Protein AF-A0AAE4WFU1-F1 (afdb_monomer_lite)

Radius of gyration: 36.92 Å; chains: 1; bounding box: 72×52×77 Å

Secondary structure (DSSP, 8-state):
-HHHHHHHHHHHHHHHHHHHHHHHHHHHHHHHHHHHHHHHHHHHH-PPP----------TTTS---EEEE-SS-EEEE-

pLDDT: mean 84.04, std 14.09, range [55.19, 98.38]

Organism: Agrobacterium vitis (NCBI:txid373)

Structure (mmCIF, N/CA/C/O backbone):
data_AF-A0AAE4WFU1-F1
#
_entry.id   AF-A0AAE4WFU1-F1
#
loop_
_atom_site.group_PDB
_atom_site.id
_atom_site.type_symbol
_atom_site.label_atom_id
_atom_site.label_alt_id
_atom_site.label_comp_id
_atom_site.label_asym_id
_atom_site.label_entity_id
_atom_site.label_seq_id
_atom_site.pdbx_PDB_ins_code
_atom_site.Cartn_x
_atom_site.Cartn_y
_atom_site.Cartn_z
_atom_site.occupancy
_atom_site.B_iso_or_equiv
_atom_site.auth_seq_id
_atom_site.auth_comp_id
_atom_site.auth_asym_id
_atom_site.auth_atom_id
_atom_site.pdbx_PDB_model_num
ATOM 1 N N . MET A 1 1 ? 24.639 10.935 -40.615 1.00 62.19 1 MET A N 1
ATOM 2 C CA . MET A 1 1 ? 23.742 11.638 -39.661 1.00 62.19 1 MET A CA 1
ATOM 3 C C . MET A 1 1 ? 22.553 10.801 -39.178 1.00 62.19 1 MET A C 1
ATOM 5 O O . MET A 1 1 ? 22.101 11.024 -38.064 1.00 62.19 1 MET A O 1
ATOM 9 N N . GLN A 1 2 ? 22.017 9.863 -39.970 1.00 72.12 2 GLN A N 1
ATOM 10 C CA . GLN A 1 2 ? 20.781 9.136 -39.631 1.00 72.12 2 GLN A CA 1
ATOM 11 C C . GLN A 1 2 ? 20.927 8.185 -38.426 1.00 72.12 2 GLN A C 1
ATOM 13 O O . GLN A 1 2 ? 20.061 8.172 -37.559 1.00 72.12 2 GLN A O 1
ATOM 18 N N . ASN A 1 3 ? 22.068 7.499 -38.297 1.00 79.69 3 ASN A N 1
ATOM 19 C CA . ASN A 1 3 ? 22.323 6.564 -37.190 1.00 79.69 3 ASN A CA 1
ATOM 20 C C . ASN A 1 3 ? 22.455 7.274 -35.829 1.00 79.69 3 ASN A C 1
ATOM 22 O O . ASN A 1 3 ? 21.906 6.801 -34.842 1.00 79.69 3 ASN A O 1
ATOM 26 N N . LEU A 1 4 ? 23.107 8.447 -35.778 1.00 84.75 4 LEU A N 1
ATOM 27 C CA . LEU A 1 4 ? 23.182 9.256 -34.550 1.00 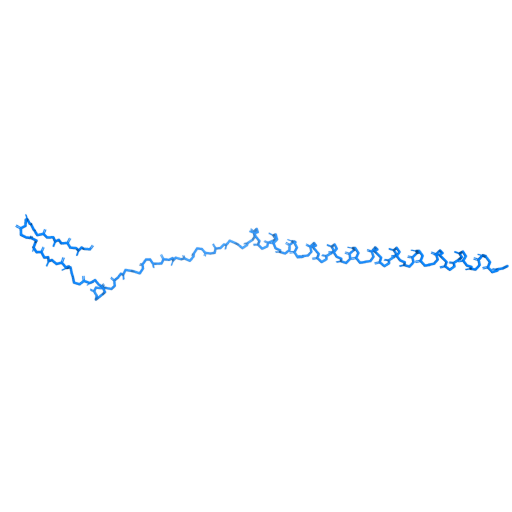84.75 4 LEU A CA 1
ATOM 28 C C . LEU A 1 4 ? 21.808 9.799 -34.138 1.00 84.75 4 LEU A C 1
ATOM 30 O O . LEU A 1 4 ? 21.493 9.836 -32.954 1.00 84.75 4 LEU A O 1
ATOM 34 N N . ARG A 1 5 ? 20.972 10.193 -35.108 1.00 83.94 5 ARG A N 1
ATOM 35 C CA . ARG A 1 5 ? 19.596 10.640 -34.836 1.00 83.94 5 ARG A CA 1
ATOM 36 C C . ARG A 1 5 ? 18.734 9.496 -34.299 1.00 83.94 5 ARG A C 1
ATOM 38 O O . ARG A 1 5 ? 17.997 9.703 -33.343 1.00 83.94 5 ARG A O 1
ATOM 45 N N . ALA A 1 6 ? 18.865 8.297 -34.867 1.00 85.88 6 ALA A N 1
ATOM 46 C CA . ALA A 1 6 ? 18.168 7.104 -34.388 1.00 85.88 6 ALA A CA 1
ATOM 47 C C . ALA A 1 6 ? 18.595 6.716 -32.960 1.00 85.88 6 ALA A C 1
ATOM 49 O O . ALA A 1 6 ? 17.741 6.456 -32.118 1.00 85.88 6 ALA A O 1
ATOM 50 N N . LEU A 1 7 ? 19.899 6.760 -32.66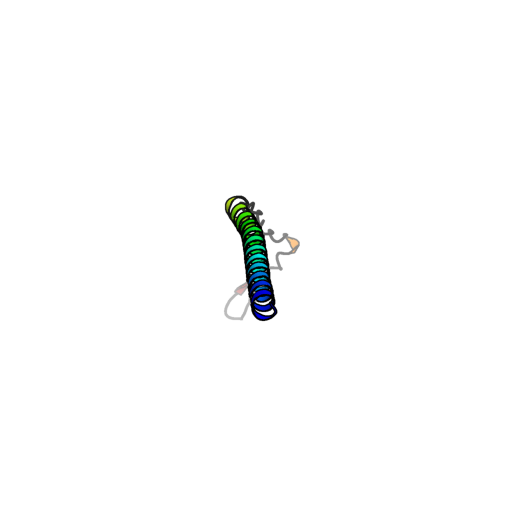2 1.00 87.00 7 LEU A N 1
ATOM 51 C CA . LEU A 1 7 ? 20.433 6.555 -31.310 1.00 87.00 7 LEU A CA 1
ATOM 52 C C . LEU A 1 7 ? 19.907 7.598 -30.314 1.00 87.00 7 LEU A C 1
ATOM 54 O O . LEU A 1 7 ? 19.505 7.238 -29.211 1.00 87.00 7 LEU A O 1
ATOM 58 N N . GLY A 1 8 ? 19.853 8.873 -30.709 1.00 89.25 8 GLY A N 1
ATOM 59 C CA . GLY A 1 8 ? 19.292 9.940 -29.876 1.00 89.25 8 GLY A CA 1
ATOM 60 C C . GLY A 1 8 ? 17.802 9.752 -29.578 1.00 89.25 8 GLY A C 1
ATOM 61 O O . GLY A 1 8 ? 17.379 9.920 -28.437 1.00 89.25 8 GLY A O 1
ATOM 62 N N . LEU A 1 9 ? 17.011 9.348 -30.578 1.00 91.75 9 LEU A N 1
ATOM 63 C CA . LEU A 1 9 ? 15.580 9.064 -30.414 1.00 91.75 9 LEU A CA 1
ATOM 64 C C . LEU A 1 9 ? 15.329 7.845 -29.520 1.00 91.75 9 LEU A C 1
ATOM 66 O O . LEU A 1 9 ? 14.448 7.894 -28.664 1.00 91.75 9 LEU A O 1
ATOM 70 N N . LEU A 1 10 ? 16.123 6.781 -29.670 1.00 93.50 10 LEU A N 1
ATOM 71 C CA . LEU A 1 10 ? 16.067 5.622 -28.776 1.00 93.50 10 LEU A CA 1
ATOM 72 C C . LEU A 1 10 ? 16.420 6.011 -27.337 1.00 93.50 10 LEU A C 1
ATOM 74 O O . LEU A 1 10 ? 15.694 5.644 -26.416 1.00 93.50 10 LEU A O 1
ATOM 78 N N . GLY A 1 11 ? 17.482 6.797 -27.143 1.00 93.69 11 GLY A N 1
ATOM 79 C CA . GLY A 1 11 ? 17.869 7.303 -25.825 1.00 93.69 11 GLY A CA 1
ATOM 80 C C . GLY A 1 11 ? 16.766 8.139 -25.172 1.00 93.69 11 GLY A C 1
ATOM 81 O O . GLY A 1 11 ? 16.410 7.895 -24.021 1.00 93.69 11 GLY A O 1
ATOM 82 N N . LEU A 1 12 ? 16.160 9.066 -25.922 1.00 95.25 12 LEU A N 1
ATOM 83 C CA . LEU A 1 12 ? 15.010 9.849 -25.456 1.00 95.25 12 LEU A CA 1
ATOM 84 C C . LEU A 1 12 ? 13.809 8.968 -25.100 1.00 95.25 12 LEU A C 1
ATOM 86 O O . LEU A 1 12 ? 13.168 9.206 -24.079 1.00 95.25 12 LEU A O 1
ATOM 90 N N . GLY A 1 13 ? 13.525 7.940 -25.903 1.00 95.25 13 GLY A N 1
ATOM 91 C CA . GLY A 1 13 ? 12.458 6.981 -25.625 1.00 95.25 13 GLY A CA 1
ATOM 92 C C . GLY A 1 13 ? 12.682 6.232 -24.312 1.00 95.25 13 GLY A C 1
ATOM 93 O O . GLY A 1 13 ? 11.773 6.153 -23.488 1.00 95.25 13 GLY A O 1
ATOM 94 N N . VAL A 1 14 ? 13.904 5.749 -24.070 1.00 97.00 14 VAL A N 1
ATOM 95 C CA . VAL A 1 14 ? 14.258 5.074 -22.811 1.00 97.00 14 VAL A CA 1
ATOM 96 C C . VAL A 1 14 ? 14.107 6.022 -21.623 1.00 97.00 14 VAL A C 1
ATOM 98 O O . VAL A 1 14 ? 13.508 5.638 -20.624 1.00 97.00 14 VAL A O 1
ATOM 101 N N . ILE A 1 15 ? 14.591 7.262 -21.732 1.00 97.38 15 ILE A N 1
ATOM 102 C CA . ILE A 1 15 ? 14.466 8.269 -20.666 1.00 97.38 15 ILE A CA 1
ATOM 103 C C . ILE A 1 15 ? 12.994 8.589 -20.380 1.00 97.38 15 ILE A C 1
ATOM 105 O O . ILE A 1 15 ? 12.591 8.673 -19.222 1.00 97.38 15 ILE A O 1
ATOM 109 N N . ALA A 1 16 ? 12.172 8.748 -21.417 1.00 97.25 16 ALA A N 1
ATOM 110 C CA . ALA A 1 16 ? 10.750 9.025 -21.248 1.00 97.25 16 ALA A CA 1
ATOM 111 C C . ALA A 1 16 ? 10.023 7.860 -20.556 1.00 97.25 16 ALA A C 1
ATOM 113 O O . ALA A 1 16 ? 9.224 8.083 -19.645 1.00 97.25 16 ALA A O 1
ATOM 114 N N . LEU A 1 17 ? 10.329 6.618 -20.942 1.00 97.62 17 LEU A N 1
ATOM 115 C CA . LEU A 1 17 ? 9.741 5.425 -20.332 1.00 97.62 17 LEU A CA 1
ATOM 116 C C . LEU A 1 17 ? 10.176 5.246 -18.876 1.00 97.62 17 LEU A C 1
ATOM 118 O O . LEU A 1 17 ? 9.336 4.961 -18.023 1.00 97.62 17 LEU A O 1
ATOM 122 N N . THR A 1 18 ? 11.459 5.443 -18.565 1.00 97.81 18 THR A N 1
ATOM 123 C CA . THR A 1 18 ? 11.940 5.360 -17.179 1.00 97.81 18 THR A CA 1
ATOM 124 C C . THR A 1 18 ? 11.346 6.470 -16.321 1.00 97.81 18 THR A C 1
ATOM 126 O O . THR A 1 18 ? 10.915 6.195 -15.202 1.00 97.81 18 THR A O 1
ATOM 129 N N . ALA A 1 19 ? 11.227 7.693 -16.844 1.00 98.00 19 ALA A N 1
ATOM 130 C CA . ALA A 1 19 ? 10.568 8.793 -16.147 1.00 98.00 19 ALA A CA 1
ATOM 131 C C . ALA A 1 19 ? 9.090 8.483 -15.859 1.00 98.00 19 ALA A C 1
ATOM 133 O O . ALA A 1 19 ? 8.633 8.664 -14.730 1.00 98.00 19 ALA A O 1
ATOM 134 N N . ALA A 1 20 ? 8.354 7.955 -16.842 1.00 98.00 20 ALA A N 1
ATOM 135 C CA . ALA A 1 20 ? 6.959 7.556 -16.664 1.00 98.00 20 ALA A CA 1
ATOM 136 C C . ALA A 1 20 ? 6.807 6.420 -15.637 1.00 98.00 20 ALA A C 1
ATOM 138 O O . ALA A 1 20 ? 5.907 6.460 -14.792 1.00 98.00 20 ALA A O 1
ATOM 139 N N . ALA A 1 21 ? 7.706 5.432 -15.665 1.00 97.88 21 ALA A N 1
ATOM 140 C CA . ALA A 1 21 ? 7.715 4.331 -14.707 1.00 97.88 21 ALA A CA 1
ATOM 141 C C . ALA A 1 21 ? 7.984 4.825 -13.277 1.00 97.88 21 ALA A C 1
ATOM 143 O O . ALA A 1 21 ? 7.241 4.478 -12.360 1.00 97.88 21 ALA A O 1
ATOM 144 N N . LEU A 1 22 ? 8.993 5.683 -13.090 1.00 98.31 22 LEU A N 1
ATOM 145 C CA . LEU A 1 22 ? 9.319 6.272 -11.788 1.00 98.31 22 LEU A CA 1
ATOM 146 C C . LEU A 1 22 ? 8.188 7.156 -11.260 1.00 98.31 22 LEU A C 1
ATOM 148 O O . LEU A 1 22 ? 7.861 7.084 -10.075 1.00 98.31 22 LEU A O 1
ATOM 152 N N . LEU A 1 23 ? 7.560 7.951 -12.129 1.00 97.81 23 LEU A N 1
ATOM 153 C CA . LEU A 1 23 ? 6.410 8.774 -11.763 1.00 97.81 23 LEU A CA 1
ATOM 154 C C . LEU A 1 23 ? 5.241 7.907 -11.286 1.00 97.81 23 LEU A C 1
ATOM 156 O O . LEU A 1 23 ? 4.675 8.161 -10.224 1.00 97.81 23 LEU A O 1
ATOM 160 N N . THR A 1 24 ? 4.910 6.861 -12.044 1.00 97.44 24 THR A N 1
ATOM 161 C CA . THR A 1 24 ? 3.816 5.938 -11.709 1.00 97.44 24 THR A CA 1
ATOM 162 C C . THR A 1 24 ? 4.096 5.212 -10.397 1.00 97.44 24 THR A C 1
ATOM 164 O O . THR A 1 24 ? 3.225 5.128 -9.528 1.00 97.44 24 THR A O 1
ATOM 167 N N . PHE A 1 25 ? 5.327 4.730 -10.221 1.00 98.00 25 PHE A N 1
ATOM 168 C CA . PHE A 1 25 ? 5.765 4.079 -8.993 1.00 98.00 25 PHE A CA 1
ATOM 169 C C . PHE A 1 25 ? 5.662 5.022 -7.788 1.00 98.00 25 PHE A C 1
ATOM 171 O O . PHE A 1 25 ? 5.054 4.661 -6.784 1.00 98.00 25 PHE A O 1
ATOM 178 N N . SER A 1 26 ? 6.180 6.248 -7.910 1.00 98.12 26 SER A N 1
ATOM 179 C CA . SER A 1 26 ? 6.115 7.277 -6.866 1.00 98.12 26 SER A CA 1
ATOM 180 C C . SER A 1 26 ? 4.672 7.595 -6.469 1.00 98.12 26 SER A C 1
ATOM 182 O O . SER A 1 26 ? 4.329 7.561 -5.287 1.00 98.12 26 SER A O 1
ATOM 184 N N . LEU A 1 27 ? 3.795 7.818 -7.452 1.00 98.12 27 LEU A N 1
ATOM 185 C CA . LEU A 1 27 ? 2.389 8.115 -7.195 1.00 98.12 27 LEU A CA 1
ATOM 186 C C . LEU A 1 27 ? 1.690 6.955 -6.474 1.00 98.12 27 LEU A C 1
ATOM 188 O O . LEU A 1 27 ? 0.964 7.171 -5.504 1.00 98.12 27 LEU A O 1
ATOM 192 N N . THR A 1 28 ? 1.957 5.724 -6.908 1.00 97.94 28 THR A N 1
ATOM 193 C CA . THR A 1 28 ? 1.413 4.513 -6.278 1.00 97.94 28 THR A CA 1
ATOM 194 C C . THR A 1 28 ? 1.904 4.375 -4.839 1.00 97.94 28 THR A C 1
ATOM 196 O O . THR A 1 28 ? 1.113 4.072 -3.946 1.00 97.94 28 THR A O 1
ATOM 199 N N . LEU A 1 29 ? 3.187 4.649 -4.595 1.00 98.38 29 LEU A N 1
ATOM 200 C CA . LEU A 1 29 ? 3.785 4.597 -3.265 1.00 98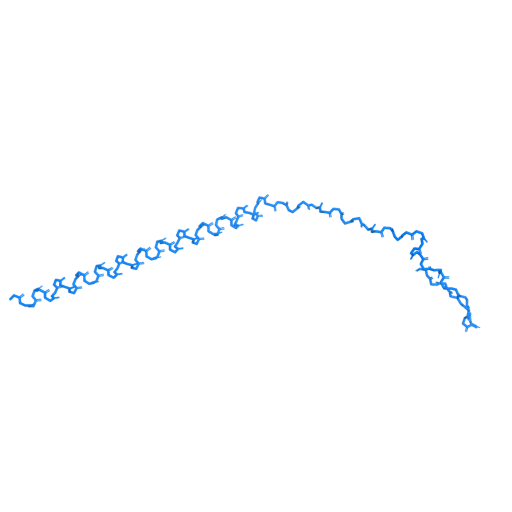.38 29 LEU A CA 1
ATOM 201 C C . LEU A 1 29 ? 3.136 5.617 -2.322 1.00 98.38 29 LEU A C 1
ATOM 203 O O . LEU A 1 29 ? 2.766 5.265 -1.205 1.00 98.38 29 LEU A O 1
ATOM 207 N N . VAL A 1 30 ? 2.952 6.860 -2.777 1.00 98.38 30 VAL A N 1
ATOM 208 C CA . VAL A 1 30 ? 2.314 7.924 -1.985 1.00 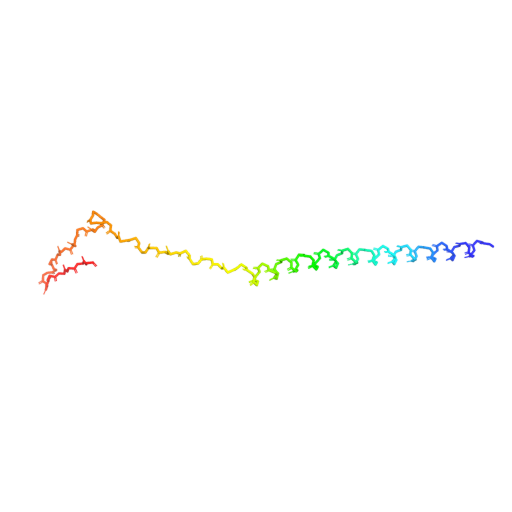98.38 30 VAL A CA 1
ATOM 209 C C . VAL A 1 30 ? 0.866 7.564 -1.663 1.00 98.38 30 VAL A C 1
ATOM 211 O O . VAL A 1 30 ? 0.463 7.636 -0.502 1.00 98.38 30 VAL A O 1
ATOM 214 N N . LEU A 1 31 ? 0.088 7.126 -2.655 1.00 98.12 31 LEU A N 1
ATOM 215 C CA . LEU A 1 31 ? -1.303 6.718 -2.443 1.00 98.12 31 LEU A CA 1
ATOM 216 C C . LEU A 1 31 ? -1.398 5.531 -1.478 1.00 98.12 31 LEU A C 1
ATOM 218 O O . LEU A 1 31 ? -2.191 5.560 -0.536 1.00 98.12 31 LEU A O 1
ATOM 222 N N . GLY A 1 32 ? -0.549 4.519 -1.664 1.00 98.31 32 GLY A N 1
ATOM 223 C CA . GLY A 1 32 ? -0.462 3.368 -0.772 1.00 98.31 32 GLY A CA 1
ATOM 224 C C . GLY A 1 32 ? -0.087 3.765 0.656 1.00 98.31 32 GLY A C 1
ATOM 225 O O . GLY A 1 32 ? -0.712 3.290 1.604 1.00 98.31 32 GLY A O 1
ATOM 226 N N . ALA A 1 33 ? 0.871 4.678 0.822 1.00 98.12 33 ALA A N 1
ATOM 227 C CA . ALA A 1 33 ? 1.288 5.184 2.126 1.00 98.12 33 ALA A CA 1
ATOM 228 C C . ALA A 1 33 ? 0.170 5.967 2.827 1.00 98.12 33 ALA A C 1
ATOM 230 O O . ALA A 1 33 ? -0.060 5.758 4.015 1.00 98.12 33 ALA A O 1
ATOM 231 N N . VAL A 1 34 ? -0.570 6.817 2.108 1.00 98.19 34 VAL A N 1
ATOM 232 C CA . VAL A 1 34 ? -1.706 7.566 2.673 1.00 98.19 34 VAL A CA 1
ATOM 233 C C . VAL A 1 34 ? -2.832 6.619 3.086 1.00 98.19 34 VAL A C 1
ATOM 235 O O . VAL A 1 34 ? -3.339 6.711 4.204 1.00 98.19 34 VAL A O 1
ATOM 238 N N . LEU A 1 35 ? -3.211 5.672 2.226 1.00 98.06 35 LEU A N 1
ATOM 239 C CA . LEU A 1 35 ? -4.258 4.697 2.544 1.00 98.06 35 LEU A CA 1
ATOM 240 C C . LEU A 1 35 ? -3.856 3.834 3.743 1.00 98.06 35 LEU A C 1
ATOM 242 O O . LEU A 1 35 ? -4.591 3.739 4.723 1.00 98.06 35 LEU A O 1
ATOM 246 N N . THR A 1 36 ? -2.654 3.264 3.711 1.00 97.44 36 THR A N 1
ATOM 247 C CA . THR A 1 36 ? -2.158 2.408 4.795 1.00 97.44 36 THR A CA 1
ATOM 248 C C . THR A 1 36 ? -1.990 3.200 6.088 1.00 97.44 36 THR A C 1
ATOM 250 O O . THR A 1 36 ? -2.422 2.748 7.144 1.00 97.44 36 THR A O 1
ATOM 253 N N . GLY A 1 37 ? -1.426 4.406 6.015 1.00 97.62 37 GLY A N 1
ATOM 254 C CA . GLY A 1 37 ? -1.228 5.286 7.163 1.00 97.62 37 GLY A CA 1
ATOM 255 C C . GLY A 1 37 ? -2.544 5.726 7.799 1.00 97.62 37 GLY A C 1
ATOM 256 O O . GLY A 1 37 ? -2.672 5.690 9.020 1.00 97.62 37 GLY A O 1
ATOM 257 N N . THR A 1 38 ? -3.558 6.066 6.998 1.00 96.81 38 THR A N 1
ATOM 258 C CA . THR A 1 38 ? -4.887 6.421 7.524 1.00 96.81 38 THR A CA 1
ATOM 259 C C . THR A 1 38 ? -5.594 5.226 8.157 1.00 96.81 38 THR A C 1
ATOM 261 O O . THR A 1 38 ? -6.197 5.378 9.221 1.00 96.81 38 THR A O 1
ATOM 264 N N . LEU A 1 39 ? -5.496 4.028 7.570 1.00 95.25 39 LEU A N 1
ATOM 265 C CA . LEU A 1 39 ? -6.039 2.807 8.172 1.00 95.25 39 LEU A CA 1
ATOM 266 C C . LEU A 1 39 ? -5.317 2.447 9.474 1.00 95.25 39 LEU A C 1
ATOM 268 O O . LEU A 1 39 ? -5.980 2.170 10.472 1.00 95.25 39 LEU A O 1
ATOM 272 N N . ALA A 1 40 ? -3.985 2.494 9.486 1.00 95.50 40 ALA A N 1
ATOM 273 C CA . ALA A 1 40 ? -3.180 2.230 10.674 1.00 95.50 40 ALA A CA 1
ATOM 274 C C . ALA A 1 40 ? -3.504 3.232 11.788 1.00 95.50 40 ALA A C 1
ATOM 276 O O . ALA A 1 40 ? -3.778 2.836 12.919 1.00 95.50 40 ALA A O 1
ATOM 277 N N . TRP A 1 41 ? -3.576 4.523 11.456 1.00 96.00 41 TRP A N 1
ATOM 278 C CA . TRP A 1 41 ? -3.994 5.562 12.392 1.00 96.00 41 TRP A CA 1
ATOM 279 C C . TRP A 1 41 ? -5.375 5.269 12.978 1.00 96.00 41 TRP A C 1
ATOM 281 O O . TRP A 1 41 ? -5.555 5.296 14.194 1.00 96.00 41 TRP A O 1
ATOM 291 N N . ARG A 1 42 ? -6.354 4.935 12.132 1.00 91.00 42 ARG A N 1
ATOM 292 C CA . ARG A 1 42 ? -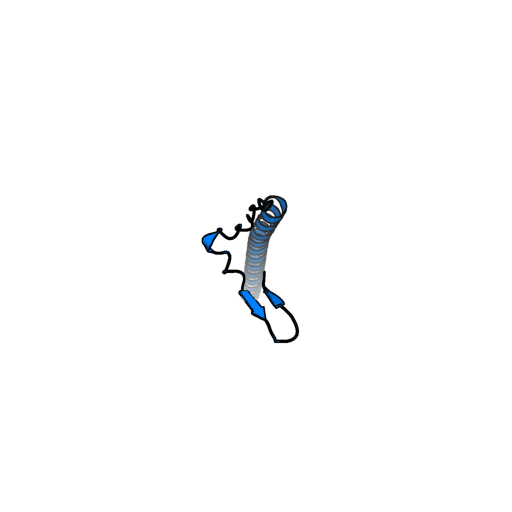7.709 4.576 12.568 1.00 91.00 42 ARG A CA 1
ATOM 293 C C . ARG A 1 42 ? -7.715 3.349 13.473 1.00 91.00 42 ARG A C 1
ATOM 295 O O . ARG A 1 42 ? -8.380 3.390 14.500 1.00 91.00 42 ARG A O 1
ATOM 302 N N . ALA A 1 43 ? -6.972 2.300 13.134 1.00 90.19 43 ALA A N 1
ATOM 303 C CA . ALA A 1 43 ? -6.881 1.085 13.941 1.00 90.19 43 ALA A CA 1
ATOM 304 C C . ALA A 1 43 ? -6.281 1.350 15.332 1.00 90.19 43 ALA A C 1
ATOM 306 O O . ALA A 1 43 ? -6.715 0.754 16.314 1.00 90.19 43 ALA A O 1
ATOM 307 N N . LEU A 1 44 ? -5.317 2.270 15.425 1.00 91.94 44 LEU A N 1
ATOM 308 C CA . LEU A 1 44 ? -4.673 2.638 16.688 1.00 91.94 44 LEU A CA 1
ATOM 309 C C . LEU A 1 44 ? -5.506 3.624 17.526 1.00 91.94 44 LEU A C 1
ATOM 311 O O . LEU A 1 44 ? -5.423 3.607 18.754 1.00 91.94 44 LEU A O 1
ATOM 315 N N . THR A 1 45 ? -6.296 4.493 16.889 1.00 88.50 45 THR A N 1
ATOM 316 C CA . THR A 1 45 ? -6.996 5.600 17.572 1.00 88.50 45 THR A CA 1
ATOM 317 C C . THR A 1 45 ? -8.473 5.346 17.842 1.00 88.50 45 THR A C 1
ATOM 319 O O . THR A 1 45 ? -8.994 5.803 18.863 1.00 88.50 45 THR A O 1
ATOM 322 N N . LEU A 1 46 ? -9.171 4.615 16.971 1.00 82.62 46 LEU A N 1
ATOM 323 C CA . LEU A 1 46 ? -10.585 4.306 17.158 1.00 82.62 46 LEU A CA 1
ATOM 324 C C . LEU A 1 46 ? -10.720 3.156 18.153 1.00 82.62 46 LEU A C 1
ATOM 326 O O . LEU A 1 46 ? -10.819 1.990 17.781 1.00 82.62 46 LEU A O 1
ATOM 330 N N . LYS A 1 47 ? -10.772 3.495 19.442 1.00 74.75 47 LYS A N 1
ATOM 331 C CA . LYS A 1 47 ? -11.280 2.573 20.458 1.00 74.75 47 LYS A CA 1
ATOM 332 C C . LYS A 1 47 ? -12.778 2.373 20.198 1.00 74.75 47 LYS A C 1
ATOM 334 O O . LYS A 1 47 ? -13.517 3.360 20.276 1.00 74.75 47 LYS A O 1
ATOM 339 N N . PRO A 1 48 ? -13.256 1.154 19.886 1.00 70.50 48 PRO A N 1
ATOM 340 C CA . PRO A 1 48 ? -14.685 0.916 19.766 1.00 70.50 48 PRO A CA 1
ATOM 341 C C . PRO A 1 48 ? -15.323 1.253 21.112 1.00 70.50 48 PRO A C 1
ATOM 343 O O . PRO A 1 48 ? -14.971 0.676 22.141 1.00 70.50 48 PRO A O 1
ATOM 346 N N . LYS A 1 49 ? -16.218 2.246 21.122 1.00 70.88 49 LYS A N 1
ATOM 347 C CA . LYS A 1 49 ? -16.953 2.603 22.332 1.00 70.88 49 LYS A CA 1
ATOM 348 C C . LYS A 1 49 ? -17.822 1.391 22.676 1.00 70.88 49 LYS A C 1
ATOM 350 O O . LYS A 1 49 ? -18.625 1.007 21.823 1.00 70.88 49 LYS A O 1
ATOM 355 N N . PRO A 1 50 ? -17.657 0.762 23.852 1.00 68.19 50 PRO A N 1
ATOM 356 C CA . PRO A 1 50 ? -18.475 -0.382 24.212 1.00 68.19 50 PRO A CA 1
ATOM 357 C C . PRO A 1 50 ? -19.930 0.082 24.243 1.00 68.19 50 PRO A C 1
ATOM 359 O O . PRO A 1 50 ? -20.325 0.898 25.077 1.00 68.19 50 PRO A O 1
ATOM 362 N N . VAL A 1 51 ? -20.713 -0.384 23.274 1.00 74.12 51 VAL A N 1
ATOM 363 C CA . VAL A 1 51 ? -22.160 -0.215 23.294 1.00 74.12 51 VAL A CA 1
ATOM 364 C C . VAL A 1 51 ? -22.656 -1.174 24.355 1.00 74.12 51 VAL A C 1
ATOM 366 O O . VAL A 1 51 ? -22.467 -2.384 24.241 1.00 74.12 51 VAL A O 1
ATOM 369 N N . ALA A 1 52 ? -23.245 -0.625 25.414 1.00 69.38 52 ALA A N 1
ATOM 370 C CA . ALA A 1 52 ? -23.890 -1.425 26.434 1.00 69.38 52 ALA A CA 1
ATOM 371 C C . ALA A 1 52 ? -25.051 -2.179 25.778 1.00 69.38 52 ALA A C 1
ATOM 373 O O . ALA A 1 52 ? -26.135 -1.624 25.586 1.00 69.38 52 ALA A O 1
ATOM 374 N N . VAL A 1 53 ? -24.814 -3.441 25.421 1.00 68.56 53 VAL A N 1
ATOM 375 C CA . VAL A 1 53 ? -25.873 -4.380 25.071 1.00 68.56 53 VAL A CA 1
ATOM 376 C C . VAL A 1 53 ? -26.645 -4.610 26.359 1.00 68.56 53 VAL A C 1
ATOM 378 O O . VAL A 1 53 ? -26.265 -5.415 27.206 1.00 68.56 53 VAL A O 1
ATOM 381 N N . HIS A 1 54 ? -27.697 -3.820 26.552 1.00 64.50 54 HIS A N 1
ATOM 382 C CA . HIS A 1 54 ? -28.646 -4.088 27.611 1.00 64.50 54 HIS A CA 1
ATOM 383 C C . HIS A 1 54 ? -29.302 -5.404 27.221 1.00 64.50 54 HIS A C 1
ATOM 385 O O . HIS A 1 54 ? -29.989 -5.470 26.200 1.00 64.50 54 HIS A O 1
ATOM 391 N N . ALA A 1 55 ? -29.052 -6.459 27.999 1.00 64.12 55 ALA A N 1
ATOM 392 C CA . ALA A 1 55 ? -29.889 -7.642 27.945 1.00 64.12 55 ALA A CA 1
ATOM 393 C C . ALA A 1 55 ? -31.320 -7.131 28.115 1.00 64.12 55 ALA A C 1
ATOM 395 O O . ALA A 1 55 ? -31.662 -6.579 29.164 1.00 64.12 55 ALA A O 1
ATOM 396 N N . ARG A 1 56 ? -32.114 -7.188 27.040 1.00 61.53 56 ARG A N 1
ATOM 397 C CA . ARG A 1 56 ? -33.509 -6.768 27.074 1.00 61.53 56 ARG A CA 1
ATOM 398 C C . ARG A 1 56 ? -34.155 -7.682 28.111 1.00 61.53 56 ARG A C 1
ATOM 400 O O . ARG A 1 56 ? -34.349 -8.864 27.845 1.00 61.53 56 ARG A O 1
ATOM 407 N N . LYS A 1 57 ? -34.384 -7.176 29.328 1.00 59.25 57 LYS A N 1
ATOM 408 C CA . LYS A 1 57 ? -35.184 -7.895 30.316 1.00 59.25 57 LYS A CA 1
ATOM 409 C C . LYS A 1 57 ? -36.536 -8.076 29.646 1.00 59.25 57 LYS A C 1
ATOM 411 O O . LYS A 1 57 ? -37.200 -7.084 29.349 1.00 59.25 57 LYS A O 1
ATOM 416 N N . ARG A 1 58 ? -36.860 -9.331 29.337 1.00 57.06 58 ARG A N 1
ATOM 417 C CA . ARG A 1 58 ? -38.150 -9.758 28.805 1.00 57.06 58 ARG A CA 1
ATOM 418 C C . ARG A 1 58 ? -39.218 -9.058 29.645 1.00 57.06 58 ARG A C 1
ATOM 420 O O . ARG A 1 58 ? -39.188 -9.187 30.875 1.00 57.06 58 ARG A O 1
ATOM 427 N N . LEU A 1 59 ? -40.051 -8.224 29.015 1.00 55.97 59 LEU A N 1
ATOM 428 C CA . LEU A 1 59 ? -41.130 -7.544 29.732 1.00 55.97 59 LEU A CA 1
ATOM 429 C C . LEU A 1 59 ? -41.965 -8.613 30.459 1.00 55.97 59 LEU A C 1
ATOM 431 O O . LEU A 1 59 ? -42.049 -9.737 29.961 1.00 55.97 59 LEU A O 1
ATOM 435 N N . PRO A 1 60 ? -42.600 -8.302 31.601 1.00 56.78 60 PRO A N 1
ATOM 436 C CA . PRO A 1 60 ? -43.487 -9.247 32.280 1.00 56.78 60 PRO A CA 1
ATOM 437 C C . PRO A 1 60 ? -44.552 -9.860 31.350 1.00 56.78 60 PRO A C 1
ATOM 439 O O . PRO A 1 60 ? -44.943 -10.998 31.559 1.00 56.78 60 PRO A O 1
ATOM 442 N N . GLU A 1 61 ? -44.956 -9.153 30.286 1.00 55.69 61 GLU A N 1
ATOM 443 C CA . GLU A 1 61 ? -45.872 -9.657 29.248 1.00 55.69 61 GLU A CA 1
ATOM 444 C C . GLU A 1 61 ? -45.238 -10.620 28.224 1.00 55.69 61 GLU A C 1
ATOM 446 O O . GLU A 1 61 ? -45.947 -11.414 27.615 1.00 55.69 61 GLU A O 1
ATOM 451 N N . GLU A 1 62 ? -43.918 -10.580 28.015 1.00 55.19 62 GLU A N 1
ATOM 452 C CA . GLU A 1 62 ? -43.196 -11.513 27.130 1.00 55.19 62 GLU A CA 1
ATOM 453 C C . GLU A 1 62 ? -42.699 -12.7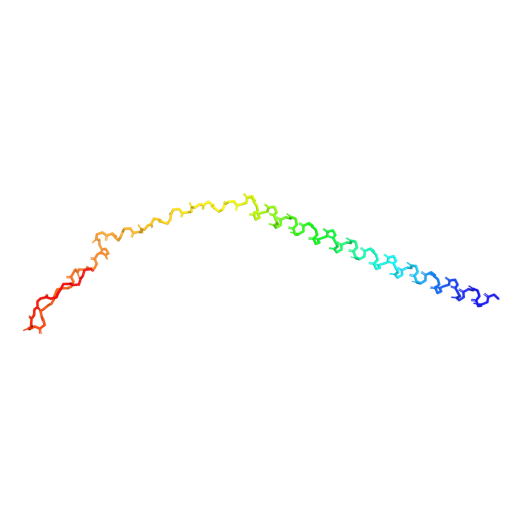64 27.875 1.00 55.19 62 GLU A C 1
ATOM 455 O O . GLU A 1 62 ? -42.144 -13.674 27.250 1.00 55.19 62 GLU A O 1
ATOM 460 N N . GLN A 1 63 ? -42.860 -12.830 29.203 1.00 58.72 63 GLN A N 1
ATOM 461 C CA . GLN A 1 63 ? -42.704 -14.079 29.944 1.00 58.72 63 GLN A CA 1
ATOM 462 C C . GLN A 1 63 ? -43.831 -15.002 29.490 1.00 58.72 63 GLN A C 1
ATOM 464 O O . GLN A 1 63 ? -44.961 -14.904 29.959 1.00 58.72 63 GLN A O 1
ATOM 469 N N . GLN A 1 64 ? -43.523 -15.846 28.499 1.00 61.31 64 GLN A N 1
ATOM 470 C CA . GLN A 1 64 ? -44.411 -16.914 28.059 1.00 61.31 64 GLN A CA 1
ATOM 471 C C . GLN A 1 64 ? -44.988 -17.594 29.305 1.00 61.31 64 GLN A C 1
ATOM 473 O O . GLN A 1 64 ? -44.222 -17.862 30.235 1.00 61.31 64 GLN A O 1
ATOM 478 N N . PRO A 1 65 ? -46.311 -17.819 29.364 1.00 65.50 65 PRO A N 1
ATOM 479 C CA . PRO A 1 65 ? -46.919 -18.442 30.525 1.00 65.50 65 PRO A CA 1
ATOM 480 C C . PRO A 1 65 ? -46.197 -19.763 30.776 1.00 65.50 65 PRO A C 1
ATOM 482 O O . PRO A 1 65 ? -46.152 -20.610 29.883 1.00 65.50 65 PRO A O 1
ATOM 485 N N . VAL A 1 66 ? -45.591 -19.881 31.961 1.00 72.44 66 VAL A N 1
ATOM 486 C CA . VAL A 1 66 ? -44.834 -21.059 32.402 1.00 72.44 66 VAL A CA 1
ATOM 487 C C . VAL A 1 66 ? -45.649 -22.294 32.048 1.00 72.44 66 VAL A C 1
ATOM 489 O O . VAL A 1 66 ? -46.781 -22.459 32.520 1.00 72.44 66 VAL A O 1
ATOM 492 N N . ARG A 1 67 ? -45.122 -23.125 31.145 1.00 76.88 67 ARG A N 1
ATOM 493 C CA . ARG A 1 67 ? -45.895 -24.235 30.595 1.00 76.88 67 ARG A CA 1
ATOM 494 C C . ARG A 1 67 ? -45.746 -25.410 31.547 1.00 76.88 67 ARG A C 1
ATOM 496 O O . ARG A 1 67 ? -44.675 -25.995 31.673 1.00 76.88 67 ARG A O 1
ATOM 503 N N . ILE A 1 68 ? -46.839 -25.721 32.237 1.00 83.38 68 ILE A N 1
ATOM 504 C CA . ILE A 1 68 ? -46.904 -26.803 33.217 1.00 83.38 68 ILE A CA 1
ATOM 505 C C . ILE A 1 68 ? -47.748 -27.923 32.629 1.00 83.38 68 ILE A C 1
ATOM 507 O O . ILE A 1 68 ? -48.904 -27.705 32.260 1.00 83.38 68 ILE A O 1
ATOM 511 N N . TRP A 1 69 ? -47.189 -29.127 32.557 1.00 88.00 69 TRP A N 1
ATOM 512 C CA . TRP A 1 69 ? -47.972 -30.322 32.250 1.00 88.00 69 TRP A CA 1
ATOM 513 C C . TRP A 1 69 ? -47.480 -31.530 33.041 1.00 88.00 69 TRP A C 1
ATOM 515 O O . TRP A 1 69 ? -46.353 -31.571 33.525 1.00 88.00 69 TRP A O 1
ATOM 525 N N . ASN A 1 70 ? -48.358 -32.517 33.187 1.00 86.88 70 ASN A N 1
ATOM 526 C CA . ASN A 1 70 ? -48.064 -33.785 33.842 1.00 86.88 70 ASN A CA 1
ATOM 527 C C . ASN A 1 70 ? -48.005 -34.881 32.773 1.00 86.88 70 ASN A C 1
ATOM 529 O O . ASN A 1 70 ? -48.933 -35.005 31.973 1.00 86.88 70 ASN A O 1
ATOM 533 N N . ASP A 1 71 ? -46.912 -35.638 32.734 1.00 85.75 71 ASP A N 1
ATOM 534 C CA . ASP A 1 71 ? -46.678 -36.712 31.759 1.00 85.75 71 ASP A CA 1
ATOM 535 C C . ASP A 1 71 ? -47.126 -38.103 32.259 1.00 85.75 71 ASP A C 1
ATOM 537 O O . ASP A 1 71 ? -46.905 -39.115 31.595 1.00 85.75 71 ASP A O 1
ATOM 541 N N . GLY A 1 72 ? -47.761 -38.166 33.434 1.00 83.50 72 GLY A N 1
ATOM 542 C CA . GLY A 1 72 ? -48.189 -39.400 34.096 1.00 83.50 72 GLY A CA 1
ATOM 543 C C . GLY A 1 72 ? -47.111 -40.049 34.972 1.00 83.50 72 GLY A C 1
ATOM 544 O O . GLY A 1 72 ? -47.420 -40.993 35.700 1.00 83.50 72 GLY A O 1
ATOM 545 N N . ARG A 1 73 ? -45.869 -39.544 34.950 1.00 79.69 73 ARG A N 1
ATOM 546 C CA . ARG A 1 73 ? -44.773 -39.930 35.860 1.00 79.69 73 ARG A CA 1
ATOM 547 C C . ARG A 1 73 ? -44.329 -38.783 36.766 1.00 79.69 73 ARG A C 1
ATOM 549 O O . ARG A 1 73 ? -43.744 -39.045 37.817 1.00 79.69 73 ARG A O 1
ATOM 556 N N . GLY A 1 74 ? -44.632 -37.541 36.401 1.00 79.00 74 GLY A N 1
ATOM 557 C CA . GLY A 1 74 ? -44.379 -36.360 37.215 1.00 79.00 74 GLY A CA 1
ATOM 558 C C . GLY A 1 74 ? -44.864 -35.067 36.560 1.00 79.00 74 GLY A C 1
ATOM 559 O O . GLY A 1 74 ? -45.325 -35.037 35.421 1.00 79.00 74 GLY A O 1
ATOM 560 N N . THR A 1 75 ? -44.760 -33.972 37.310 1.00 89.50 75 THR A N 1
ATOM 561 C CA . THR A 1 75 ? -45.069 -32.626 36.814 1.00 89.50 75 THR A CA 1
ATOM 562 C C . THR A 1 75 ? -43.817 -31.999 36.216 1.00 89.50 75 THR A C 1
ATOM 564 O O . THR A 1 75 ? -42.790 -31.908 36.889 1.00 89.50 75 THR A O 1
ATOM 567 N N . ILE A 1 76 ? -43.916 -31.529 34.975 1.00 83.56 76 ILE A N 1
ATOM 568 C CA . ILE A 1 76 ? -42.854 -30.817 34.265 1.00 83.56 76 ILE A CA 1
ATOM 569 C C . ILE A 1 76 ? -43.215 -29.334 34.225 1.00 83.56 76 ILE A C 1
ATOM 571 O O . ILE A 1 76 ? -44.351 -28.968 33.915 1.00 83.56 76 ILE A O 1
ATOM 575 N N . ILE A 1 77 ? -42.238 -28.492 34.557 1.00 84.69 77 ILE A N 1
ATOM 576 C CA . ILE A 1 77 ? -42.359 -27.036 34.552 1.00 84.69 77 ILE A CA 1
ATOM 577 C C . ILE A 1 77 ? -41.271 -26.494 33.625 1.00 84.69 77 ILE A C 1
ATOM 579 O O . ILE A 1 77 ? -40.087 -26.634 33.929 1.00 84.69 77 ILE A O 1
ATOM 583 N N . ASP A 1 78 ? -41.684 -25.912 32.502 1.00 71.38 78 ASP A N 1
ATOM 584 C CA . ASP A 1 78 ? -40.800 -25.269 31.525 1.00 71.38 78 ASP A CA 1
ATOM 585 C C . ASP A 1 78 ? -40.760 -23.759 31.822 1.00 71.38 78 ASP A C 1
ATOM 587 O O . ASP A 1 78 ? -41.801 -23.091 31.756 1.00 71.38 78 ASP A O 1
ATOM 591 N N . MET A 1 79 ? -39.593 -23.262 32.257 1.00 70.81 79 MET A N 1
ATOM 592 C CA . MET A 1 79 ? -39.351 -21.885 32.728 1.00 70.81 79 MET A CA 1
ATOM 593 C C . MET A 1 79 ? -38.404 -21.124 31.803 1.00 70.81 79 MET A C 1
ATOM 595 O O . MET A 1 79 ? -37.363 -21.705 31.424 1.00 70.81 79 MET A O 1
#

Foldseek 3Di:
DVVVVVVVVVVVVVVVVVVVVVVVVVVVVVVVCVVVVVVVCCVVPDDPDPDPPPPPPQPPVNPDPFDWDDPPVGIDTHD

Sequence (79 aa):
MQNLRALGLLGLGVIALTAAALLTFSLTLVLGAVLTGTLAWRALTLKPKPVAVHARKRLPEEQQPVRIWNDGRGTIIDM